Protein AF-A0A1S6H9Z4-F1 (afdb_monomer_lite)

Structure (mmCIF, N/CA/C/O backbone):
data_AF-A0A1S6H9Z4-F1
#
_entry.id   AF-A0A1S6H9Z4-F1
#
loop_
_atom_site.group_PDB
_atom_site.id
_atom_site.type_symbol
_atom_site.label_atom_id
_atom_site.label_alt_id
_atom_site.label_comp_id
_atom_site.label_asym_id
_atom_site.label_entity_id
_atom_site.label_seq_id
_atom_site.pdbx_PDB_ins_code
_atom_site.Cartn_x
_atom_site.Cartn_y
_atom_site.Cartn_z
_atom_site.occupancy
_atom_site.B_iso_or_equiv
_atom_site.auth_seq_id
_atom_site.auth_comp_id
_atom_site.auth_asym_id
_atom_site.auth_atom_id
_atom_site.pdbx_PDB_model_num
ATOM 1 N N . MET A 1 1 ? -15.620 12.450 -9.942 1.00 55.94 1 MET A N 1
ATOM 2 C CA . MET A 1 1 ? -15.043 11.227 -9.340 1.00 55.94 1 MET A CA 1
ATOM 3 C C . MET A 1 1 ? -16.173 10.252 -9.108 1.00 55.94 1 MET A C 1
ATOM 5 O O . MET A 1 1 ? -17.148 10.628 -8.472 1.00 55.94 1 MET A O 1
ATOM 9 N N . THR A 1 2 ? -16.072 9.051 -9.659 1.00 76.56 2 THR A N 1
ATOM 10 C CA . THR A 1 2 ? -17.058 7.989 -9.439 1.00 76.56 2 THR A CA 1
ATOM 11 C C . THR A 1 2 ? -16.733 7.309 -8.112 1.00 76.56 2 THR A C 1
ATOM 13 O O . THR A 1 2 ? -15.604 6.860 -7.922 1.00 76.56 2 THR A O 1
ATOM 16 N N . ASN A 1 3 ? -17.688 7.261 -7.183 1.00 81.38 3 ASN A N 1
ATOM 17 C CA . ASN A 1 3 ? -17.530 6.518 -5.934 1.00 81.38 3 ASN A CA 1
ATOM 18 C C . ASN A 1 3 ? -17.951 5.069 -6.169 1.00 81.38 3 ASN A C 1
ATOM 20 O O . ASN A 1 3 ? -19.060 4.813 -6.629 1.00 81.38 3 ASN A O 1
ATOM 24 N N . ILE A 1 4 ? -17.056 4.136 -5.857 1.00 87.62 4 ILE A N 1
ATOM 25 C CA . ILE A 1 4 ? -17.290 2.698 -5.974 1.00 87.62 4 ILE A CA 1
ATOM 26 C C . ILE A 1 4 ? -17.074 2.088 -4.592 1.00 87.62 4 ILE A C 1
ATOM 28 O O . ILE A 1 4 ? -16.082 2.386 -3.926 1.00 87.62 4 ILE A O 1
ATOM 32 N N . GLN A 1 5 ? -18.002 1.233 -4.168 1.00 89.88 5 GLN A N 1
ATOM 33 C CA . GLN A 1 5 ? -17.848 0.402 -2.982 1.00 89.88 5 GLN A CA 1
ATOM 34 C C . GLN A 1 5 ? -17.443 -1.004 -3.422 1.00 89.88 5 GLN A C 1
ATOM 36 O O . GLN A 1 5 ? -18.129 -1.627 -4.229 1.00 89.88 5 GLN A O 1
ATOM 41 N N . ILE A 1 6 ? -16.321 -1.489 -2.896 1.00 90.12 6 ILE A N 1
ATOM 42 C CA . ILE A 1 6 ? -15.782 -2.817 -3.196 1.00 90.12 6 ILE A CA 1
ATOM 43 C C . ILE A 1 6 ? -15.605 -3.614 -1.906 1.00 90.12 6 ILE A C 1
ATOM 45 O O . ILE A 1 6 ? -15.270 -3.054 -0.862 1.00 90.12 6 ILE A O 1
ATOM 49 N N . SER A 1 7 ? -15.818 -4.924 -1.989 1.00 93.50 7 SER A N 1
ATOM 50 C CA . SER A 1 7 ? -15.447 -5.885 -0.951 1.00 93.50 7 SER A CA 1
ATOM 51 C C . SER A 1 7 ? -14.352 -6.783 -1.516 1.00 93.50 7 SER A C 1
ATOM 53 O O . SER A 1 7 ? -14.482 -7.281 -2.634 1.00 93.50 7 SER A O 1
ATOM 55 N N . ILE A 1 8 ? -13.262 -6.943 -0.769 1.00 90.75 8 ILE A N 1
ATOM 56 C CA . ILE A 1 8 ? -12.102 -7.746 -1.162 1.00 90.75 8 ILE A CA 1
ATOM 57 C C . ILE A 1 8 ? -12.063 -8.958 -0.233 1.00 90.75 8 ILE A C 1
ATOM 59 O O . ILE A 1 8 ? -12.139 -8.797 0.985 1.00 90.75 8 ILE A O 1
ATOM 63 N N . LYS A 1 9 ? -11.992 -10.158 -0.812 1.00 93.75 9 LYS A N 1
ATOM 64 C CA . LYS A 1 9 ? -11.863 -11.427 -0.084 1.00 93.75 9 LYS A CA 1
ATOM 65 C C . LYS A 1 9 ? -10.398 -11.865 -0.040 1.00 93.75 9 LYS A C 1
ATOM 67 O O . LYS A 1 9 ? -9.584 -11.333 -0.789 1.00 93.75 9 LYS A O 1
ATOM 72 N N . ASP A 1 10 ? -10.096 -12.815 0.841 1.00 94.19 10 ASP A N 1
ATOM 73 C CA . ASP A 1 10 ? -8.786 -13.478 0.933 1.00 94.19 10 ASP A CA 1
ATOM 74 C C . ASP A 1 10 ? -7.613 -12.530 1.236 1.00 94.19 10 ASP A C 1
ATOM 76 O O . ASP A 1 10 ? -6.488 -12.728 0.783 1.00 94.19 10 ASP A O 1
ATOM 80 N N . VAL A 1 11 ? -7.873 -11.482 2.023 1.00 92.81 11 VAL A N 1
ATOM 81 C CA . VAL A 1 11 ? -6.826 -10.603 2.554 1.00 92.81 11 VAL A CA 1
ATOM 82 C C . VAL A 1 11 ? -6.314 -11.188 3.864 1.00 92.81 11 VAL A C 1
ATOM 84 O O . VAL A 1 11 ? -7.105 -11.483 4.760 1.00 92.81 11 VAL A O 1
ATOM 87 N N . GLU A 1 12 ? -4.996 -11.320 3.991 1.00 96.38 12 GLU A N 1
ATOM 88 C CA . GLU A 1 12 ? -4.377 -11.736 5.245 1.00 96.38 12 GLU A CA 1
ATOM 89 C C . GLU A 1 12 ? -4.687 -10.723 6.359 1.00 96.38 12 GLU A C 1
ATOM 91 O O . GLU A 1 12 ? -4.459 -9.516 6.220 1.00 96.38 12 GLU A O 1
ATOM 96 N N . GLU A 1 13 ? -5.223 -11.214 7.479 1.00 94.94 13 GLU A N 1
ATOM 97 C CA . GLU A 1 13 ? -5.712 -10.359 8.561 1.00 94.94 13 GLU A CA 1
ATOM 98 C C . GLU A 1 13 ? -4.599 -9.496 9.169 1.00 94.94 13 GLU A C 1
ATOM 100 O O . GLU A 1 13 ? -4.816 -8.315 9.455 1.00 94.94 13 GLU A O 1
ATOM 105 N N . GLN A 1 14 ? -3.409 -10.071 9.360 1.00 96.06 14 GLN A N 1
ATOM 106 C CA . GLN A 1 14 ? -2.294 -9.380 9.998 1.00 96.06 14 GLN A CA 1
ATOM 107 C C . GLN A 1 14 ? -1.760 -8.248 9.114 1.00 96.06 14 GLN A C 1
ATOM 109 O O . GLN A 1 14 ? -1.705 -7.102 9.563 1.00 96.06 14 GLN A O 1
ATOM 114 N N . THR A 1 15 ? -1.515 -8.520 7.830 1.00 94.81 15 THR A N 1
ATOM 115 C CA . THR A 1 15 ? -1.122 -7.490 6.857 1.00 94.81 15 THR A CA 1
ATOM 116 C C . THR A 1 15 ? -2.158 -6.376 6.751 1.00 94.81 15 THR A C 1
ATOM 118 O O . THR A 1 15 ? -1.806 -5.200 6.671 1.00 94.81 15 THR A O 1
ATOM 121 N N . PHE A 1 16 ? -3.454 -6.708 6.778 1.00 95.12 16 PHE A N 1
ATOM 122 C CA . PHE A 1 16 ? -4.501 -5.691 6.723 1.00 95.12 16 PHE A CA 1
ATOM 123 C C . PHE A 1 16 ? -4.514 -4.793 7.966 1.00 95.12 16 PHE A C 1
ATOM 125 O O . PHE A 1 16 ? -4.727 -3.584 7.844 1.00 95.12 16 PHE A O 1
ATOM 132 N N . LYS A 1 17 ? -4.285 -5.357 9.159 1.00 95.69 17 LYS A N 1
ATOM 133 C CA . LYS A 1 17 ? -4.194 -4.586 10.410 1.00 95.69 17 LYS A CA 1
ATOM 134 C C . LYS A 1 17 ? -3.029 -3.603 10.376 1.00 95.69 17 LYS A C 1
ATOM 136 O O . LYS A 1 17 ? -3.234 -2.434 10.697 1.00 95.69 17 LYS A O 1
ATOM 141 N N . GLU A 1 18 ? -1.857 -4.059 9.950 1.00 96.31 18 GLU A N 1
ATOM 142 C CA . GLU A 1 18 ? -0.661 -3.221 9.806 1.00 96.31 18 GLU A CA 1
ATOM 143 C C . GLU A 1 18 ? -0.892 -2.110 8.779 1.00 96.31 18 GLU A C 1
ATOM 145 O O . GLU A 1 18 ? -0.748 -0.929 9.089 1.00 96.31 18 GLU A O 1
ATOM 150 N N . PHE A 1 19 ? -1.392 -2.466 7.593 1.00 96.00 19 PHE A N 1
ATOM 151 C CA . PHE A 1 19 ? -1.722 -1.501 6.547 1.00 96.00 19 PHE A CA 1
ATOM 152 C C . PHE A 1 19 ? -2.732 -0.446 7.015 1.00 96.00 19 PHE A C 1
ATOM 154 O O . PHE A 1 19 ? -2.609 0.743 6.705 1.00 96.00 19 PHE A O 1
ATOM 161 N N . LYS A 1 20 ? -3.747 -0.865 7.778 1.00 94.38 20 LYS A N 1
ATOM 162 C CA . LYS A 1 20 ? -4.737 0.045 8.354 1.00 94.38 20 LYS A CA 1
ATOM 163 C C . LYS A 1 20 ? -4.107 0.987 9.378 1.00 94.38 20 LYS A C 1
ATOM 165 O O . LYS A 1 20 ? -4.462 2.163 9.372 1.00 94.38 20 LYS A O 1
ATOM 170 N N . ALA A 1 21 ? -3.225 0.490 10.244 1.00 96.19 21 ALA A N 1
ATOM 171 C CA . ALA A 1 21 ? -2.537 1.310 11.236 1.00 96.19 21 ALA A CA 1
ATOM 172 C C . ALA A 1 21 ? -1.690 2.396 10.558 1.00 96.19 21 ALA A C 1
ATOM 174 O O . ALA A 1 21 ? -1.889 3.576 10.839 1.00 96.19 21 ALA A O 1
ATOM 175 N N . GLU A 1 22 ? -0.861 2.013 9.587 1.00 95.62 22 GLU A N 1
ATOM 176 C CA . GLU A 1 22 ? -0.031 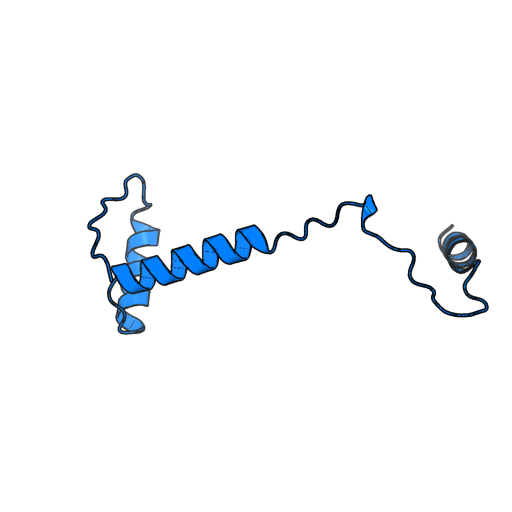2.944 8.809 1.00 95.62 22 GLU A CA 1
ATOM 177 C C . GLU A 1 22 ? -0.874 3.985 8.064 1.00 95.62 22 GLU A C 1
ATOM 179 O O . GLU A 1 22 ? -0.617 5.185 8.135 1.00 95.62 22 GLU A O 1
ATOM 184 N N . SER A 1 23 ? -1.975 3.555 7.440 1.00 95.38 23 SER A N 1
ATOM 185 C CA . SER A 1 23 ? -2.891 4.476 6.754 1.00 95.38 23 SER A CA 1
ATOM 186 C C . SER A 1 23 ? -3.451 5.552 7.691 1.00 95.38 23 SER A C 1
ATOM 188 O O . SER A 1 23 ? -3.640 6.695 7.280 1.00 95.38 23 SER A O 1
ATOM 190 N N . VAL A 1 24 ? -3.740 5.194 8.946 1.00 94.69 24 VAL A N 1
ATOM 191 C CA . VAL A 1 24 ? -4.243 6.137 9.954 1.00 94.69 24 VAL A CA 1
ATOM 192 C C . VAL A 1 24 ? -3.132 7.068 10.437 1.00 94.69 24 VAL A C 1
ATOM 194 O O . VAL A 1 24 ? -3.394 8.260 10.588 1.00 94.69 24 VAL A O 1
ATOM 197 N N . ILE A 1 25 ? -1.914 6.554 10.634 1.00 95.12 25 ILE A N 1
ATOM 198 C CA . ILE A 1 25 ? -0.736 7.352 11.015 1.00 95.12 25 ILE A CA 1
ATOM 199 C C . ILE A 1 25 ? -0.453 8.429 9.958 1.00 95.12 25 ILE A C 1
ATOM 201 O O . ILE A 1 25 ? -0.228 9.586 10.304 1.00 95.12 25 ILE A O 1
ATOM 205 N N . GLU A 1 26 ? -0.575 8.093 8.673 1.00 92.81 26 GLU A N 1
ATOM 206 C CA . GLU A 1 26 ? -0.431 9.046 7.563 1.00 92.81 26 GLU A CA 1
ATOM 207 C C . GLU A 1 26 ? -1.648 9.976 7.365 1.00 92.81 26 GLU A C 1
ATOM 209 O O . GLU A 1 26 ? -1.672 10.807 6.453 1.00 92.81 26 GLU A O 1
ATOM 214 N N . GLY A 1 27 ? -2.693 9.852 8.190 1.00 94.88 27 GLY A N 1
ATOM 215 C CA . GLY A 1 27 ? -3.909 10.663 8.083 1.00 94.88 27 GLY A CA 1
ATOM 216 C C . GLY A 1 27 ? -4.756 10.352 6.842 1.00 94.88 27 GLY A C 1
ATOM 217 O O . GLY A 1 27 ? -5.543 11.188 6.382 1.00 94.88 27 GLY A O 1
ATOM 218 N N . LEU A 1 28 ? -4.613 9.155 6.266 1.00 94.00 28 LEU A N 1
ATOM 219 C CA . LEU A 1 28 ? -5.312 8.724 5.061 1.00 94.00 28 LEU A CA 1
ATOM 220 C C . LEU A 1 28 ? -6.544 7.872 5.389 1.00 94.00 28 LEU A C 1
ATOM 222 O O . LEU A 1 28 ? -6.544 6.980 6.233 1.00 94.00 28 LEU A O 1
ATOM 226 N N . LYS A 1 29 ? -7.625 8.085 4.628 1.00 93.69 29 LYS A N 1
ATOM 227 C CA . LYS A 1 29 ? -8.742 7.127 4.597 1.00 93.69 29 LYS A CA 1
ATOM 228 C C . LYS A 1 29 ? -8.261 5.821 3.963 1.00 93.69 29 LYS A C 1
ATOM 230 O O . LYS A 1 29 ? -7.600 5.866 2.926 1.00 93.69 29 LYS A O 1
ATOM 235 N N . ILE A 1 30 ? -8.711 4.681 4.494 1.00 92.56 30 ILE A N 1
ATOM 236 C CA . ILE A 1 30 ? -8.324 3.341 4.014 1.00 92.56 30 ILE A CA 1
ATOM 237 C C . ILE A 1 30 ? -8.469 3.186 2.489 1.00 92.56 30 ILE A C 1
ATOM 239 O O . ILE A 1 30 ? -7.576 2.676 1.828 1.00 92.56 30 ILE A O 1
ATOM 243 N N . GLY A 1 31 ? -9.551 3.706 1.897 1.00 91.94 31 GLY A N 1
ATOM 244 C CA . GLY A 1 31 ? -9.772 3.634 0.448 1.00 91.94 31 GLY A CA 1
ATOM 245 C C . GLY A 1 31 ? -8.775 4.470 -0.363 1.00 91.94 31 GLY A C 1
ATOM 246 O O . GLY A 1 31 ? -8.387 4.080 -1.464 1.00 91.94 31 GLY A O 1
ATOM 247 N N . LYS A 1 32 ? -8.314 5.602 0.187 1.00 93.06 32 LYS A N 1
ATOM 248 C CA . LYS A 1 32 ? -7.292 6.447 -0.445 1.00 93.06 32 LYS A CA 1
ATOM 249 C C . LYS A 1 32 ? -5.925 5.770 -0.378 1.00 93.06 32 LYS A C 1
ATOM 251 O O . LYS A 1 32 ? -5.258 5.698 -1.405 1.00 93.06 32 LYS A O 1
ATOM 256 N N . ALA A 1 33 ? -5.562 5.217 0.779 1.00 94.94 33 ALA A N 1
ATOM 257 C CA . ALA A 1 33 ? -4.349 4.418 0.938 1.00 94.94 33 ALA A CA 1
ATOM 258 C C . ALA A 1 33 ? -4.353 3.200 -0.000 1.00 94.94 33 ALA A C 1
ATOM 260 O O . ALA A 1 33 ? -3.388 2.966 -0.723 1.00 94.94 33 ALA A O 1
ATOM 261 N N . LEU A 1 34 ? -5.478 2.483 -0.090 1.00 94.12 34 LEU A N 1
ATOM 262 C CA . LEU A 1 34 ? -5.637 1.345 -0.997 1.00 94.12 34 LEU A CA 1
ATOM 263 C C . LEU A 1 34 ? -5.476 1.756 -2.467 1.00 94.12 34 LEU A C 1
ATOM 265 O O . LEU A 1 34 ? -4.819 1.065 -3.237 1.00 94.12 34 LEU A O 1
ATOM 269 N N . THR A 1 35 ? -6.023 2.912 -2.853 1.00 94.44 35 THR A N 1
ATOM 270 C CA . THR A 1 35 ? -5.845 3.458 -4.208 1.00 94.44 35 THR A CA 1
ATOM 271 C C . THR A 1 35 ? -4.370 3.742 -4.506 1.00 94.44 35 THR A C 1
ATOM 273 O O . THR A 1 35 ? -3.907 3.474 -5.613 1.00 94.44 35 THR A O 1
ATOM 276 N N . ILE A 1 36 ? -3.622 4.274 -3.535 1.00 94.69 36 ILE A N 1
ATOM 277 C CA . ILE A 1 36 ? -2.180 4.527 -3.670 1.00 94.69 36 ILE A CA 1
ATOM 278 C C . ILE A 1 36 ? -1.426 3.201 -3.818 1.00 94.69 36 ILE A C 1
ATOM 280 O O . ILE A 1 36 ? -0.651 3.053 -4.761 1.00 94.69 36 ILE A O 1
ATOM 284 N N . ALA A 1 37 ? -1.715 2.216 -2.965 1.00 93.88 37 ALA A N 1
ATOM 285 C CA . ALA A 1 37 ? -1.114 0.887 -3.037 1.00 93.88 37 ALA A CA 1
ATOM 286 C C . ALA A 1 37 ? -1.380 0.203 -4.391 1.00 93.88 37 ALA A C 1
ATOM 288 O O . ALA A 1 37 ? -0.464 -0.341 -5.005 1.00 93.88 37 ALA A O 1
ATOM 289 N N . MET A 1 38 ? -2.610 0.294 -4.910 1.00 93.56 38 MET A N 1
ATOM 290 C CA . MET A 1 38 ? -2.967 -0.231 -6.233 1.00 93.56 38 MET A CA 1
ATOM 291 C C . MET A 1 38 ? -2.188 0.458 -7.359 1.00 93.56 38 MET A C 1
ATOM 293 O O . MET A 1 38 ? -1.689 -0.218 -8.257 1.00 93.56 38 MET A O 1
ATOM 297 N N . LYS A 1 39 ? -2.053 1.790 -7.318 1.00 94.81 39 LYS A N 1
ATOM 298 C CA . LYS A 1 39 ? -1.249 2.533 -8.302 1.00 94.81 39 LYS A CA 1
ATOM 299 C C . LYS A 1 39 ? 0.209 2.094 -8.265 1.00 94.81 39 LYS A C 1
ATOM 301 O O . LYS A 1 39 ? 0.760 1.745 -9.304 1.00 94.81 39 LYS A O 1
ATOM 306 N N . PHE A 1 40 ? 0.788 2.034 -7.070 1.00 93.50 40 PHE A N 1
ATOM 307 C CA . PHE A 1 40 ? 2.162 1.593 -6.866 1.00 93.50 40 PHE A CA 1
ATOM 308 C C . PHE A 1 40 ? 2.392 0.173 -7.403 1.00 93.50 40 PHE A C 1
ATOM 310 O O . PHE A 1 40 ? 3.360 -0.075 -8.120 1.00 93.50 40 PHE A O 1
ATOM 317 N N . TRP A 1 41 ? 1.466 -0.749 -7.137 1.00 90.88 41 TRP A N 1
ATOM 318 C CA . TRP A 1 41 ? 1.520 -2.112 -7.664 1.00 90.88 41 TRP A CA 1
ATOM 319 C C . TRP A 1 41 ? 1.506 -2.159 -9.200 1.00 90.88 41 TRP A C 1
ATOM 321 O O . TRP A 1 41 ? 2.305 -2.866 -9.819 1.00 90.88 41 TRP A O 1
ATOM 331 N N . LEU A 1 42 ? 0.617 -1.386 -9.834 1.00 91.12 42 LEU A N 1
ATOM 332 C CA . LEU A 1 42 ? 0.514 -1.316 -11.294 1.00 91.12 42 LEU A CA 1
ATOM 333 C C . LEU A 1 42 ? 1.758 -0.685 -11.934 1.00 91.12 42 LEU A C 1
ATOM 335 O O . LEU A 1 42 ? 2.233 -1.182 -12.955 1.00 91.12 42 LEU A O 1
ATOM 339 N N . GLU A 1 43 ? 2.308 0.364 -11.323 1.00 90.94 43 GLU A N 1
ATOM 340 C CA . GLU A 1 43 ? 3.540 1.021 -11.770 1.00 90.94 43 GLU A CA 1
ATOM 341 C C . GLU A 1 43 ? 4.768 0.116 -11.639 1.00 90.94 43 GLU A C 1
ATOM 343 O O . GLU A 1 43 ? 5.623 0.085 -12.523 1.00 90.94 43 GLU A O 1
ATOM 348 N N . GLN A 1 44 ? 4.870 -0.665 -10.564 1.00 81.88 44 GLN A N 1
ATOM 349 C CA . GLN A 1 44 ? 5.944 -1.648 -10.440 1.00 81.88 44 GLN A CA 1
ATOM 350 C C . GLN A 1 44 ? 5.827 -2.755 -11.493 1.00 81.88 44 GLN A C 1
ATOM 352 O O . GLN A 1 44 ? 6.831 -3.186 -12.062 1.00 81.88 44 GLN A O 1
ATOM 357 N N . LYS A 1 45 ? 4.602 -3.189 -11.816 1.00 75.06 45 LYS A N 1
ATOM 358 C CA . LYS A 1 45 ? 4.373 -4.195 -12.860 1.00 75.06 45 LYS A CA 1
ATOM 359 C C . LYS A 1 45 ? 4.772 -3.691 -14.251 1.00 75.06 45 LYS A C 1
ATOM 361 O O . LYS A 1 45 ? 5.291 -4.478 -15.042 1.00 75.06 45 LYS A O 1
ATOM 366 N N . SER A 1 46 ? 4.554 -2.412 -14.554 1.00 65.38 46 SER A N 1
ATOM 367 C CA . SER A 1 46 ? 4.942 -1.814 -15.840 1.00 65.38 46 SER A CA 1
ATOM 368 C C . SER A 1 46 ? 6.441 -1.5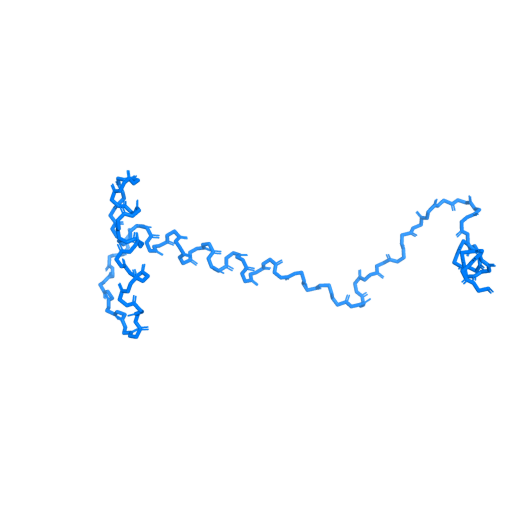21 -15.948 1.00 65.38 46 SER A C 1
ATOM 370 O O . SER A 1 46 ? 6.963 -1.471 -17.059 1.00 65.38 46 SER A O 1
ATOM 372 N N . LYS A 1 47 ? 7.146 -1.389 -14.817 1.00 62.22 47 LYS A N 1
ATOM 373 C CA . LYS A 1 47 ? 8.596 -1.150 -14.751 1.00 62.22 47 LYS A CA 1
ATOM 374 C C . LYS A 1 47 ? 9.474 -2.396 -14.832 1.00 62.22 47 LYS A C 1
ATOM 376 O O . LYS A 1 47 ? 10.692 -2.236 -14.843 1.00 62.22 47 LYS A O 1
ATOM 381 N N . LYS A 1 48 ? 8.928 -3.618 -14.925 1.00 58.25 48 LYS A N 1
ATOM 382 C CA . LYS A 1 48 ? 9.759 -4.762 -15.341 1.00 58.25 48 LYS A CA 1
ATOM 383 C C . LYS A 1 48 ? 10.339 -4.413 -16.711 1.00 58.25 48 LYS A C 1
ATOM 385 O O . LYS A 1 48 ? 9.550 -4.271 -17.649 1.00 58.25 48 LYS A O 1
ATOM 390 N N . PRO A 1 49 ? 11.664 -4.227 -16.850 1.00 56.59 49 PRO A N 1
ATOM 391 C CA . PRO A 1 49 ? 12.203 -3.840 -18.130 1.00 56.59 49 PRO A CA 1
ATOM 392 C C . PRO A 1 49 ? 11.927 -5.018 -19.061 1.00 56.59 49 PRO A C 1
ATOM 394 O O . PRO A 1 49 ? 12.393 -6.134 -18.831 1.00 56.59 49 PRO A O 1
ATOM 397 N N . LYS A 1 50 ? 11.126 -4.787 -20.103 1.00 57.59 50 LYS A N 1
ATOM 398 C CA . LYS A 1 50 ? 11.069 -5.679 -21.261 1.00 57.59 50 LYS A CA 1
ATOM 399 C C . LYS A 1 50 ? 12.395 -5.558 -22.021 1.00 57.59 50 LYS A C 1
ATOM 401 O O . LYS A 1 50 ? 12.391 -5.305 -23.210 1.00 57.59 50 LYS A O 1
ATOM 406 N N . VAL A 1 51 ? 13.539 -5.704 -21.355 1.00 58.66 51 VAL A N 1
ATOM 407 C CA . VAL A 1 51 ? 14.802 -5.907 -22.058 1.00 58.66 51 VAL A CA 1
ATOM 408 C C . VAL A 1 51 ? 14.746 -7.319 -22.605 1.00 58.66 51 VAL A C 1
ATOM 410 O O . VAL A 1 51 ? 15.158 -8.284 -21.968 1.00 58.66 51 VAL A O 1
ATOM 413 N N . SER A 1 52 ? 14.140 -7.456 -23.781 1.00 62.53 52 SER A N 1
ATOM 414 C CA . SER A 1 52 ? 14.450 -8.602 -24.615 1.00 62.53 52 SER A CA 1
ATOM 415 C C . SER A 1 52 ? 15.921 -8.471 -25.013 1.00 62.53 52 SER A C 1
ATOM 417 O O . SER A 1 52 ? 16.401 -7.364 -25.264 1.00 62.53 52 SER A O 1
ATOM 419 N N . PHE A 1 53 ? 16.653 -9.583 -25.085 1.00 62.16 53 PHE A N 1
ATOM 420 C CA . PHE A 1 53 ? 18.039 -9.579 -25.574 1.00 62.16 53 PHE A CA 1
ATOM 421 C C . PHE A 1 53 ? 18.176 -8.929 -26.965 1.00 62.16 53 PHE A C 1
ATOM 423 O O . PHE A 1 53 ? 19.251 -8.470 -27.326 1.00 62.16 53 PHE A O 1
ATOM 430 N N . ILE A 1 54 ? 17.074 -8.835 -27.717 1.00 64.94 54 ILE A N 1
ATOM 431 C CA . ILE A 1 54 ? 16.986 -8.208 -29.039 1.00 64.94 54 ILE A CA 1
ATOM 432 C C . ILE A 1 54 ? 17.115 -6.672 -28.952 1.00 64.94 54 ILE A C 1
ATOM 434 O O . ILE A 1 54 ? 17.554 -6.036 -29.905 1.00 64.94 54 ILE A O 1
ATOM 438 N N . GLU A 1 55 ? 16.768 -6.057 -27.817 1.00 65.81 55 GLU A N 1
ATOM 439 C CA . GLU A 1 55 ? 16.837 -4.599 -27.611 1.00 65.81 55 GLU A CA 1
ATOM 440 C C . GLU A 1 55 ? 18.210 -4.113 -27.114 1.00 65.81 55 GLU A C 1
ATOM 442 O O . GLU A 1 55 ? 18.452 -2.903 -27.043 1.00 65.81 55 GLU A O 1
ATOM 447 N N . LEU A 1 56 ? 19.133 -5.030 -26.804 1.00 68.81 56 LEU A N 1
ATOM 448 C CA . LEU A 1 56 ? 20.518 -4.694 -26.483 1.00 68.81 56 LEU A CA 1
ATOM 449 C C . LEU A 1 56 ? 21.228 -4.205 -27.750 1.00 68.81 56 LEU A C 1
ATOM 451 O O . LEU A 1 56 ? 21.745 -4.986 -28.545 1.00 68.81 56 LEU A O 1
ATOM 455 N N . LYS A 1 57 ? 21.270 -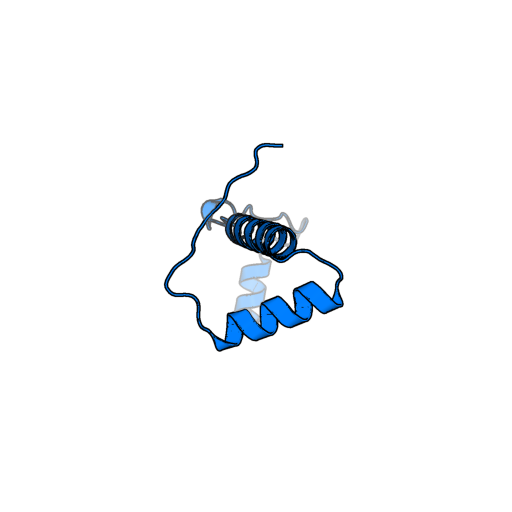2.886 -27.943 1.00 68.88 57 LYS A N 1
ATOM 456 C CA . LYS A 1 57 ? 22.122 -2.291 -28.975 1.00 68.88 57 LYS A CA 1
ATOM 457 C C . LYS A 1 57 ? 23.582 -2.368 -28.522 1.00 68.88 57 LYS A C 1
ATOM 459 O O . LYS A 1 57 ? 23.867 -1.944 -27.398 1.00 68.88 57 LYS A O 1
ATOM 464 N N . PRO A 1 58 ? 24.513 -2.836 -29.373 1.00 68.56 58 PRO A N 1
ATOM 465 C CA . PRO A 1 58 ? 25.931 -2.702 -29.088 1.00 68.56 58 PRO A CA 1
ATOM 466 C C . PRO A 1 58 ? 26.233 -1.214 -28.915 1.00 68.56 58 PRO A C 1
ATOM 468 O O . PRO A 1 58 ? 26.028 -0.395 -29.814 1.00 68.56 58 PRO A O 1
ATOM 471 N N . LYS A 1 59 ? 26.650 -0.850 -27.705 1.00 71.19 59 LYS A N 1
ATOM 472 C CA . LYS A 1 59 ? 27.144 0.490 -27.420 1.00 71.19 59 LYS A CA 1
ATOM 473 C C . LYS A 1 59 ? 28.488 0.612 -28.133 1.00 71.19 59 LYS A C 1
ATOM 475 O O . LYS A 1 59 ? 29.299 -0.295 -28.025 1.00 71.19 59 LYS A O 1
ATOM 480 N N . ASN A 1 60 ? 28.714 1.689 -28.879 1.00 74.31 60 ASN A N 1
ATOM 481 C CA . ASN A 1 60 ? 30.044 1.980 -29.408 1.00 74.31 60 ASN A CA 1
ATOM 482 C C . ASN A 1 60 ? 30.877 2.574 -28.260 1.00 74.31 60 ASN A C 1
ATOM 484 O O . ASN A 1 60 ? 30.481 3.592 -27.689 1.00 74.31 60 ASN A O 1
ATOM 488 N N . TRP A 1 61 ? 31.970 1.908 -27.882 1.00 72.56 61 TRP A N 1
ATOM 489 C CA . TRP A 1 61 ? 32.847 2.325 -26.779 1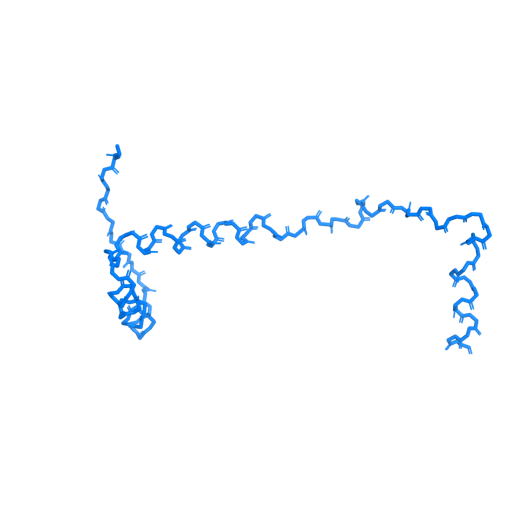.00 72.56 61 TRP A CA 1
ATOM 490 C C . TRP A 1 61 ? 33.992 3.243 -27.244 1.00 72.56 61 TRP A C 1
ATOM 492 O O . TRP A 1 61 ? 34.805 3.664 -26.426 1.00 72.56 61 TRP A O 1
ATOM 502 N N . GLY A 1 62 ? 34.009 3.631 -28.524 1.00 75.06 62 GLY A N 1
ATOM 503 C CA . GLY A 1 62 ? 35.030 4.485 -29.128 1.00 75.06 62 GLY A CA 1
ATOM 504 C C . GLY A 1 62 ? 36.039 3.694 -29.963 1.00 75.06 62 GLY A C 1
ATOM 505 O O . GLY A 1 62 ? 36.084 2.466 -29.915 1.00 75.06 62 GLY A O 1
ATOM 506 N N . ASN A 1 63 ? 36.847 4.402 -30.753 1.00 71.81 63 ASN A N 1
ATO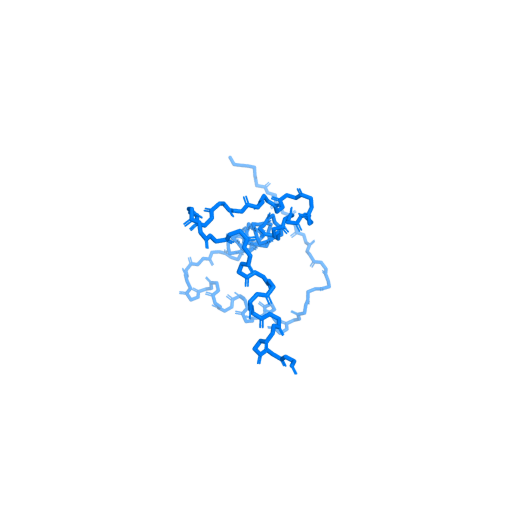M 507 C CA . ASN A 1 63 ? 37.868 3.778 -31.601 1.00 71.81 63 ASN A CA 1
ATOM 508 C C . ASN A 1 63 ? 38.924 3.062 -30.741 1.00 71.81 63 ASN A C 1
ATOM 510 O O . ASN A 1 63 ? 39.408 3.639 -29.767 1.00 71.81 63 ASN A O 1
ATOM 514 N N . GLY A 1 64 ? 39.299 1.838 -31.119 1.00 75.31 64 GLY A N 1
ATOM 515 C CA . GLY A 1 64 ? 40.263 1.010 -30.384 1.00 75.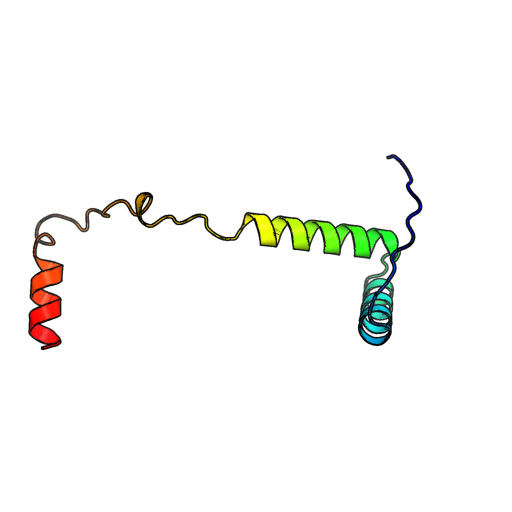31 64 GLY A CA 1
ATOM 516 C C . GLY A 1 64 ? 39.638 0.056 -29.359 1.00 75.31 64 GLY A C 1
ATOM 517 O O . GLY A 1 64 ? 40.370 -0.610 -28.634 1.00 75.31 64 GLY A O 1
ATOM 518 N N . THR A 1 65 ? 38.303 -0.012 -29.274 1.00 76.62 65 THR A N 1
ATOM 519 C CA . THR A 1 65 ? 37.568 -0.910 -28.355 1.00 76.62 65 THR A CA 1
ATOM 520 C C . THR A 1 65 ? 37.000 -2.154 -29.042 1.00 76.62 65 THR A C 1
ATOM 522 O O . THR A 1 65 ? 36.215 -2.907 -28.467 1.00 76.62 65 THR A O 1
ATOM 525 N N . GLU A 1 66 ? 37.391 -2.398 -30.294 1.00 78.56 66 GLU A N 1
ATOM 526 C CA . GLU A 1 66 ? 36.791 -3.424 -31.148 1.00 78.56 66 GLU A CA 1
ATOM 527 C C . GLU A 1 66 ? 37.118 -4.850 -30.676 1.00 78.56 66 GLU A C 1
ATOM 529 O O . GLU A 1 66 ? 36.334 -5.765 -30.914 1.00 78.56 66 GLU A O 1
ATOM 534 N N . LYS A 1 67 ? 38.255 -5.042 -29.992 1.00 77.56 67 LYS A N 1
ATOM 535 C CA . LYS A 1 67 ? 38.737 -6.355 -29.518 1.00 77.56 67 LYS A CA 1
ATOM 536 C C . LYS A 1 67 ? 38.694 -6.529 -28.006 1.00 77.56 67 LYS A C 1
ATOM 538 O O . LYS A 1 67 ? 39.136 -7.554 -27.495 1.00 77.56 67 LYS A O 1
ATOM 543 N N . THR A 1 68 ? 38.122 -5.573 -27.281 1.00 76.56 68 THR A N 1
ATOM 544 C CA . THR A 1 68 ? 38.146 -5.568 -25.814 1.00 76.56 68 THR A CA 1
ATOM 545 C C . THR A 1 68 ? 37.507 -6.823 -25.206 1.00 76.56 68 THR A C 1
ATOM 547 O O . THR A 1 68 ? 37.955 -7.287 -24.165 1.00 76.56 68 THR A O 1
ATOM 550 N N . SER A 1 69 ? 36.524 -7.442 -25.873 1.00 77.56 69 SER A N 1
ATOM 551 C CA . SER A 1 69 ? 35.964 -8.727 -25.419 1.00 77.56 69 SER A CA 1
ATOM 552 C C . SER A 1 69 ? 36.995 -9.863 -25.447 1.00 77.56 69 SER A C 1
ATOM 554 O O . SER A 1 69 ? 37.062 -10.647 -24.509 1.00 77.56 69 SER A O 1
ATOM 556 N N . GLU A 1 70 ? 37.821 -9.936 -26.494 1.00 77.88 70 GLU A N 1
ATOM 557 C CA . GLU A 1 70 ? 38.861 -10.965 -26.640 1.00 77.88 70 GLU A CA 1
ATOM 558 C C . GLU A 1 70 ? 40.037 -10.726 -25.681 1.00 77.88 70 GLU A C 1
ATOM 560 O O . GLU A 1 70 ? 40.686 -11.666 -25.226 1.00 77.88 70 GLU A O 1
ATOM 565 N N . GLU A 1 71 ? 40.336 -9.460 -25.390 1.00 79.38 71 GLU A N 1
ATOM 566 C CA . GLU A 1 71 ? 41.373 -9.064 -24.434 1.00 79.38 71 GLU A CA 1
ATOM 567 C C . GLU A 1 71 ? 40.983 -9.430 -23.001 1.00 79.38 71 GLU A C 1
ATOM 569 O O . GLU A 1 71 ? 41.818 -9.934 -22.254 1.00 79.38 71 GLU A O 1
ATOM 574 N N . ILE A 1 72 ? 39.713 -9.225 -22.635 1.00 77.31 72 ILE A N 1
ATOM 575 C CA . ILE A 1 72 ? 39.182 -9.599 -21.321 1.00 77.31 72 ILE A CA 1
ATOM 576 C C . ILE A 1 72 ? 39.183 -11.124 -21.150 1.00 77.31 72 ILE A C 1
ATOM 578 O O . ILE A 1 72 ? 39.617 -11.612 -20.105 1.00 77.31 72 ILE A O 1
ATOM 582 N N . ASP A 1 73 ? 38.778 -11.878 -22.176 1.00 78.00 73 ASP A N 1
ATOM 583 C CA . ASP A 1 73 ? 38.761 -13.346 -22.120 1.00 78.00 73 ASP A CA 1
ATOM 584 C C . ASP A 1 73 ? 40.157 -13.940 -21.879 1.00 78.00 73 ASP A C 1
ATOM 586 O O . ASP A 1 73 ? 40.292 -14.889 -21.111 1.00 78.00 73 ASP A O 1
ATOM 590 N N . LYS A 1 74 ? 41.211 -13.346 -22.456 1.00 79.69 74 LYS A N 1
ATOM 591 C CA . LYS A 1 74 ? 42.613 -13.770 -22.255 1.00 79.69 74 LYS A CA 1
ATOM 592 C C . LYS A 1 74 ? 43.178 -13.485 -20.863 1.00 79.69 74 LYS A C 1
ATOM 594 O O . LYS A 1 74 ? 44.247 -13.985 -20.536 1.00 79.69 74 LYS A O 1
ATOM 599 N N . ILE A 1 75 ? 42.542 -12.608 -20.090 1.00 81.50 75 ILE A N 1
ATOM 600 C CA . ILE A 1 75 ? 42.951 -12.308 -18.710 1.00 81.50 75 ILE A CA 1
ATOM 601 C C . ILE A 1 75 ? 42.257 -13.267 -17.735 1.00 81.50 75 ILE A C 1
ATOM 603 O O . ILE A 1 75 ? 42.803 -13.574 -16.676 1.00 81.50 75 ILE A O 1
ATOM 607 N N . LEU A 1 76 ? 41.045 -13.710 -18.076 1.00 68.00 76 LEU A N 1
ATOM 608 C CA . LEU A 1 76 ? 40.213 -14.571 -17.235 1.00 68.00 76 LEU A CA 1
ATOM 609 C C . LEU A 1 76 ? 40.538 -16.067 -17.361 1.00 68.00 76 LEU A C 1
ATOM 611 O O . LEU A 1 76 ? 40.270 -16.799 -16.407 1.00 68.00 76 LEU A O 1
ATOM 615 N N . TYR A 1 77 ? 41.102 -16.507 -18.491 1.00 54.44 77 TYR A N 1
ATOM 616 C CA . TYR A 1 77 ? 41.513 -17.893 -18.766 1.00 54.44 77 TYR A CA 1
ATOM 617 C C . TYR A 1 77 ? 43.012 -17.997 -19.039 1.00 54.44 77 TYR A C 1
ATOM 619 O O . TYR A 1 77 ? 43.610 -18.995 -18.575 1.00 54.44 77 TYR A O 1
#

Foldseek 3Di:
DDDDDDDDPDDDPVVVVVLVVVCVVVVHDSVRSVVVVVVVVVVVVVPPPPPDVVPDDPDDPDPPCPCVVVVVVVVVD

Radius of gyration: 24.49 Å; chains: 1; bounding box: 61×29×43 Å

Sequence (77 aa):
MTNIQISIKDVEEQTFKEFKAESVIEGLKIGKALTIAMKFWLEQKSKKPKVSFIELKPKNWGNGTEKTSEEIDKILY

pLDDT: mean 82.64, std 12.92, range [54.44, 96.38]

Secondary structure (DSSP, 8-state):
---------S--HHHHHHHHHHHHHTT--HHHHHHHHHHHHHHHHHTS----GGG-PPPP--TT-TTHHHHHHHHH-